Protein AF-A0A8U0UPC6-F1 (afdb_monomer_lite)

Foldseek 3Di:
DAKEWEAAPPDPDPVQVVLSVVLVVVCVVVVHHYHYHHCNVPVVVQVLQQVLPDPVQADPDDGDGDGWMDDVSHTQHRHNVSCCVVVVNDDD

Sequence (92 aa):
MVIRVFIASSSGFVAIKKKQQDVVRFLEANKIEFEEVDITMSEEQRQWMYKNIPPEKKPAQGNPLPPQIFNGDRYCGTNPQLVLPEIGLQMK

Organism: Mustela putorius furo (NCBI:txid9669)

pLDDT: mean 85.76, std 10.27, range [49.44, 94.62]

Structure (mmCIF, N/CA/C/O backbone):
data_AF-A0A8U0UPC6-F1
#
_entry.id   AF-A0A8U0UPC6-F1
#
loop_
_atom_site.group_PDB
_atom_site.id
_atom_site.type_symbol
_atom_site.label_atom_id
_atom_site.label_alt_id
_atom_site.label_comp_id
_atom_site.label_asym_id
_atom_site.label_entity_id
_atom_site.label_seq_id
_atom_site.pdbx_PDB_ins_code
_atom_site.Cartn_x
_atom_site.Cartn_y
_atom_site.Cartn_z
_atom_site.occupancy
_atom_site.B_iso_or_equiv
_atom_site.auth_seq_id
_atom_site.auth_comp_id
_atom_site.auth_asym_id
_atom_site.auth_atom_id
_atom_site.pdbx_PDB_model_num
ATOM 1 N N . MET A 1 1 ? -14.764 -7.310 6.648 1.00 68.25 1 MET A N 1
ATOM 2 C CA . MET A 1 1 ? -14.187 -6.517 5.542 1.00 68.25 1 MET A CA 1
ATOM 3 C C . MET A 1 1 ? -13.031 -5.745 6.154 1.00 68.25 1 MET A C 1
ATOM 5 O O . MET A 1 1 ? -13.289 -5.001 7.087 1.00 68.25 1 MET A O 1
ATOM 9 N N . VAL A 1 2 ? -11.783 -6.039 5.777 1.00 84.31 2 VAL A N 1
ATOM 10 C CA . VAL A 1 2 ? -10.574 -5.471 6.412 1.00 84.31 2 VAL A CA 1
ATOM 11 C C . VAL A 1 2 ? -9.664 -4.959 5.304 1.00 84.31 2 VAL A C 1
ATOM 13 O O . VAL A 1 2 ? -9.311 -5.728 4.405 1.00 84.31 2 VAL A O 1
ATOM 16 N N . ILE A 1 3 ? -9.309 -3.674 5.349 1.00 90.25 3 ILE A N 1
ATOM 17 C CA . ILE A 1 3 ? -8.366 -3.083 4.399 1.00 90.25 3 ILE A CA 1
ATOM 18 C C . ILE A 1 3 ? -6.948 -3.450 4.833 1.00 90.25 3 ILE A C 1
ATOM 20 O O . ILE A 1 3 ? -6.555 -3.188 5.962 1.00 90.25 3 ILE A O 1
ATOM 24 N N . ARG A 1 4 ? -6.172 -4.053 3.937 1.00 92.75 4 ARG A N 1
ATOM 25 C CA . ARG A 1 4 ? -4.759 -4.374 4.146 1.00 92.75 4 ARG A CA 1
ATOM 26 C C . ARG A 1 4 ? -3.910 -3.532 3.216 1.00 92.75 4 ARG A C 1
ATOM 28 O O . ARG A 1 4 ? -4.113 -3.542 2.001 1.00 92.75 4 ARG A O 1
ATOM 35 N N . VAL A 1 5 ? -2.948 -2.821 3.783 1.00 93.81 5 VAL A N 1
ATOM 36 C CA . VAL A 1 5 ? -1.996 -1.993 3.049 1.00 93.81 5 VAL A CA 1
ATOM 37 C C . VAL A 1 5 ? -0.632 -2.651 3.140 1.00 93.81 5 VAL A C 1
ATOM 39 O O . VAL A 1 5 ? 0.031 -2.611 4.172 1.00 93.81 5 VAL A O 1
ATOM 42 N N . PHE A 1 6 ? -0.198 -3.250 2.040 1.00 94.62 6 PHE A N 1
ATOM 43 C CA . PHE A 1 6 ? 1.126 -3.840 1.948 1.00 94.62 6 PHE A CA 1
ATOM 44 C C . PHE A 1 6 ? 2.153 -2.740 1.698 1.00 94.62 6 PHE A C 1
ATOM 46 O O . PHE A 1 6 ? 2.089 -2.033 0.686 1.00 94.62 6 PHE A O 1
ATOM 53 N N . ILE A 1 7 ? 3.106 -2.609 2.614 1.00 94.62 7 ILE A N 1
ATOM 54 C CA . ILE A 1 7 ? 4.158 -1.592 2.603 1.00 94.62 7 ILE A CA 1
ATOM 55 C C . ILE A 1 7 ? 5.538 -2.245 2.655 1.00 94.62 7 ILE A C 1
ATOM 57 O O . ILE A 1 7 ? 5.678 -3.386 3.081 1.00 94.62 7 ILE A O 1
ATOM 61 N N . ALA A 1 8 ? 6.572 -1.509 2.253 1.00 93.31 8 ALA A N 1
ATOM 62 C CA . ALA A 1 8 ? 7.961 -1.859 2.527 1.00 93.31 8 ALA A CA 1
ATOM 63 C C . ALA A 1 8 ? 8.620 -0.767 3.373 1.00 93.31 8 ALA A C 1
ATOM 65 O O . ALA A 1 8 ? 8.916 0.324 2.867 1.00 93.31 8 ALA A O 1
ATOM 66 N N . SER A 1 9 ? 8.880 -1.052 4.651 1.00 88.81 9 SER A N 1
ATOM 67 C CA . SER A 1 9 ? 9.529 -0.089 5.556 1.00 88.81 9 SER A CA 1
ATOM 68 C C . SER A 1 9 ? 10.984 0.192 5.154 1.00 88.81 9 SER A C 1
ATOM 70 O O . SER A 1 9 ? 11.422 1.348 5.116 1.00 88.81 9 SER A O 1
ATOM 72 N N . SER A 1 10 ? 11.716 -0.843 4.735 1.00 88.38 10 SER A N 1
ATOM 73 C CA . SER A 1 10 ? 13.125 -0.757 4.327 1.00 88.38 10 SER A CA 1
ATOM 74 C C . SER A 1 10 ? 13.346 -0.343 2.862 1.00 88.38 10 SER A C 1
ATOM 76 O O . SER A 1 10 ? 14.461 -0.431 2.353 1.00 88.38 10 SER A O 1
ATOM 78 N N . SER A 1 11 ? 12.321 0.176 2.171 1.00 84.56 11 SER A N 1
ATOM 79 C CA . SER A 1 11 ? 12.465 0.619 0.777 1.00 84.56 11 SER A CA 1
ATOM 80 C C . SER A 1 11 ? 13.502 1.747 0.625 1.00 84.56 11 SER A C 1
ATOM 82 O O . SER A 1 11 ? 13.425 2.783 1.295 1.00 84.56 11 SER A O 1
ATOM 84 N N . GLY A 1 12 ? 14.464 1.568 -0.287 1.00 86.12 12 GLY A N 1
ATOM 85 C CA . GLY A 1 12 ? 15.475 2.579 -0.631 1.00 86.12 12 GLY A CA 1
ATOM 86 C C . GLY A 1 12 ? 14.938 3.732 -1.488 1.00 86.12 12 GLY A C 1
ATOM 87 O O . GLY A 1 12 ? 15.589 4.764 -1.629 1.00 86.12 12 GLY A O 1
ATOM 88 N N . PHE A 1 13 ? 13.731 3.592 -2.041 1.00 88.25 13 PHE A N 1
ATOM 89 C CA . PHE A 1 13 ? 13.133 4.595 -2.916 1.00 88.25 13 PHE A CA 1
ATOM 90 C C . PHE A 1 13 ? 12.259 5.565 -2.117 1.00 88.25 13 PHE A C 1
ATOM 92 O O . PHE A 1 13 ? 11.168 5.218 -1.660 1.00 88.25 13 PHE A O 1
ATOM 99 N N . VAL A 1 14 ? 12.692 6.825 -2.020 1.00 89.38 14 VAL A N 1
ATOM 100 C CA . VAL A 1 14 ? 11.939 7.894 -1.332 1.00 89.38 14 VAL A CA 1
ATOM 101 C C . VAL A 1 14 ? 10.528 8.056 -1.907 1.00 89.38 14 VAL A C 1
ATOM 103 O O . VAL A 1 14 ? 9.574 8.259 -1.159 1.00 89.38 14 VAL A O 1
ATOM 106 N N . ALA A 1 15 ? 10.372 7.912 -3.225 1.00 89.00 15 ALA A N 1
ATOM 107 C CA . ALA A 1 15 ? 9.071 7.995 -3.885 1.00 89.00 15 ALA A CA 1
ATOM 108 C C . ALA A 1 15 ? 8.089 6.906 -3.413 1.00 89.00 15 ALA A C 1
ATOM 110 O O . ALA A 1 15 ? 6.902 7.185 -3.265 1.00 89.00 15 ALA A O 1
ATOM 111 N N . ILE A 1 16 ? 8.573 5.688 -3.142 1.00 89.94 16 ILE A N 1
ATOM 112 C CA . ILE A 1 16 ? 7.747 4.588 -2.622 1.00 89.94 16 ILE A CA 1
ATOM 113 C C . ILE A 1 16 ? 7.313 4.888 -1.187 1.00 89.94 16 ILE A C 1
ATOM 115 O O . ILE A 1 16 ? 6.128 4.801 -0.875 1.00 89.94 16 ILE A O 1
ATOM 119 N N . LYS A 1 17 ? 8.249 5.324 -0.335 1.00 91.06 17 LYS A N 1
ATOM 120 C CA . LYS A 1 17 ? 7.950 5.699 1.056 1.00 91.06 17 LYS A CA 1
ATOM 121 C C . LYS A 1 17 ? 6.901 6.806 1.150 1.00 91.06 17 LYS A C 1
ATOM 123 O O . LYS A 1 17 ? 5.979 6.691 1.951 1.00 91.06 17 LYS A O 1
ATOM 128 N N . LYS A 1 18 ? 7.002 7.833 0.296 1.00 91.44 18 LYS A N 1
ATOM 129 C CA . LYS A 1 18 ? 5.995 8.903 0.211 1.00 91.44 18 LYS A CA 1
ATOM 130 C C . LYS A 1 18 ? 4.619 8.360 -0.170 1.00 91.44 18 LYS A C 1
ATOM 132 O O . LYS A 1 18 ? 3.668 8.603 0.556 1.00 91.44 18 LYS A O 1
ATOM 137 N N . LYS A 1 19 ? 4.531 7.542 -1.226 1.00 90.94 19 LYS A N 1
ATOM 138 C CA . LYS A 1 19 ? 3.260 6.923 -1.645 1.00 90.94 19 LYS A CA 1
ATOM 139 C C . LYS A 1 19 ? 2.628 6.068 -0.544 1.00 90.94 19 LYS A C 1
ATOM 141 O O . LYS A 1 19 ? 1.421 6.135 -0.352 1.00 90.94 19 LYS A O 1
ATOM 146 N N . GLN A 1 20 ? 3.427 5.281 0.181 1.00 92.69 20 GLN A N 1
ATOM 147 C CA . GLN A 1 20 ? 2.946 4.493 1.323 1.00 92.69 20 GLN A CA 1
ATOM 148 C C . GLN A 1 20 ? 2.361 5.399 2.415 1.00 92.69 20 GLN A C 1
ATOM 150 O O . GLN A 1 20 ? 1.247 5.160 2.866 1.00 92.69 20 GLN A O 1
ATOM 155 N N . GLN A 1 21 ? 3.073 6.468 2.790 1.00 92.38 21 GLN A N 1
ATOM 156 C CA . GLN A 1 21 ? 2.573 7.446 3.762 1.00 92.38 21 GLN A CA 1
ATOM 157 C C . GLN A 1 21 ? 1.303 8.152 3.289 1.00 92.38 21 GLN A C 1
ATOM 159 O O . GLN A 1 21 ? 0.402 8.352 4.095 1.00 92.38 21 GLN A O 1
ATOM 164 N N . ASP A 1 22 ? 1.211 8.516 2.010 1.00 91.69 22 ASP A N 1
ATOM 165 C CA . ASP A 1 22 ? 0.014 9.151 1.456 1.00 91.69 22 ASP A CA 1
ATOM 166 C C . ASP A 1 22 ? -1.203 8.217 1.545 1.00 91.69 22 ASP A C 1
ATOM 168 O O . ASP A 1 22 ? -2.295 8.671 1.881 1.00 91.69 22 ASP A O 1
ATOM 172 N N . VAL A 1 23 ? -1.020 6.910 1.311 1.00 91.12 23 VAL A N 1
ATOM 173 C CA . VAL A 1 23 ? -2.075 5.896 1.490 1.00 91.12 23 VAL A CA 1
ATOM 174 C C . VAL A 1 23 ? -2.514 5.805 2.948 1.00 91.12 23 VAL A C 1
ATOM 176 O O . VAL A 1 23 ? -3.704 5.926 3.222 1.00 91.12 23 VAL A O 1
ATOM 179 N N . VAL A 1 24 ? -1.568 5.625 3.872 1.00 91.56 24 VAL A N 1
ATOM 180 C CA . VAL A 1 24 ? -1.843 5.506 5.315 1.00 91.56 24 VAL A CA 1
ATOM 181 C C . VAL A 1 24 ? -2.581 6.747 5.818 1.00 91.56 24 VAL A C 1
ATOM 183 O O . VAL A 1 24 ? -3.696 6.639 6.323 1.00 91.56 24 VAL A O 1
ATOM 186 N N . ARG A 1 25 ? -2.040 7.943 5.551 1.00 92.00 25 ARG A N 1
ATOM 187 C CA . ARG A 1 25 ? -2.656 9.220 5.945 1.00 92.00 25 ARG A CA 1
ATOM 188 C C . ARG A 1 25 ? -4.049 9.400 5.365 1.00 92.00 25 ARG A C 1
ATOM 190 O O . ARG A 1 25 ? -4.919 9.957 6.025 1.00 92.00 25 ARG A O 1
ATOM 197 N N . PHE A 1 26 ? -4.263 8.967 4.124 1.00 90.31 26 PHE A N 1
ATOM 198 C CA . PHE A 1 26 ? -5.575 9.039 3.501 1.00 90.31 26 PHE A CA 1
ATOM 199 C C . PHE A 1 26 ? -6.589 8.154 4.231 1.00 90.31 26 PHE A C 1
ATOM 201 O O . PHE A 1 26 ? -7.704 8.601 4.500 1.00 90.31 26 PHE A O 1
ATOM 208 N N . LEU A 1 27 ? -6.217 6.916 4.556 1.00 89.12 27 LEU A N 1
ATOM 209 C CA . LEU A 1 27 ? -7.098 5.990 5.264 1.00 89.12 27 LEU A CA 1
ATOM 210 C C . LEU A 1 27 ? -7.405 6.494 6.682 1.00 89.12 27 LEU A C 1
ATOM 212 O O . LEU A 1 27 ? -8.574 6.541 7.066 1.00 89.12 27 LEU A O 1
ATOM 216 N N . GLU A 1 28 ? -6.393 6.985 7.402 1.00 90.19 28 GLU A N 1
ATOM 217 C CA . GLU A 1 28 ? -6.548 7.605 8.724 1.00 90.19 28 GLU A CA 1
ATOM 218 C C . GLU A 1 28 ? -7.458 8.842 8.685 1.00 90.19 28 GLU A C 1
ATOM 220 O O . GLU A 1 28 ? -8.380 8.964 9.494 1.00 90.19 28 GLU A O 1
ATOM 225 N N . ALA A 1 29 ? -7.251 9.746 7.719 1.00 90.06 29 ALA A N 1
ATOM 226 C CA . ALA A 1 29 ? -8.048 10.966 7.574 1.00 90.06 29 ALA A CA 1
ATOM 227 C C . ALA A 1 29 ? -9.532 10.672 7.306 1.00 90.06 29 ALA A C 1
ATOM 229 O O . ALA A 1 29 ? -10.405 11.419 7.750 1.00 90.06 29 ALA A O 1
ATOM 230 N N . ASN A 1 30 ? -9.820 9.565 6.618 1.00 86.38 30 ASN A N 1
ATOM 231 C CA . ASN A 1 30 ? -11.179 9.098 6.358 1.00 86.38 30 ASN A CA 1
ATOM 232 C C . ASN A 1 30 ? -11.720 8.161 7.455 1.00 86.38 30 ASN A C 1
ATOM 234 O O . ASN A 1 30 ? -12.839 7.671 7.320 1.00 86.38 30 ASN A O 1
ATOM 238 N N . LYS A 1 31 ? -10.966 7.934 8.545 1.00 87.69 31 LYS A N 1
ATOM 239 C CA . LYS A 1 31 ? -11.314 7.021 9.651 1.00 87.69 31 LYS A CA 1
ATOM 240 C C . LYS A 1 31 ? -11.626 5.599 9.179 1.00 87.69 31 LYS A C 1
ATOM 242 O O . LYS A 1 31 ? -12.531 4.945 9.694 1.00 87.69 31 LYS A O 1
ATOM 247 N N . ILE A 1 32 ? -10.895 5.144 8.172 1.00 86.38 32 ILE A N 1
ATOM 248 C CA . ILE A 1 32 ? -11.002 3.787 7.650 1.00 86.38 32 ILE A CA 1
ATOM 249 C C . ILE A 1 32 ? -10.086 2.915 8.498 1.00 86.38 32 ILE A C 1
ATOM 251 O O . ILE A 1 32 ? -8.919 3.249 8.669 1.00 86.38 32 ILE A O 1
ATOM 255 N N . GLU A 1 33 ? -10.596 1.805 9.022 1.00 88.69 33 GLU A N 1
ATOM 256 C CA . GLU A 1 33 ? -9.755 0.822 9.704 1.00 88.69 33 GLU A CA 1
ATOM 257 C C . GLU A 1 33 ? -8.962 0.010 8.674 1.00 88.69 33 GLU A C 1
ATOM 259 O O . GLU A 1 33 ? -9.524 -0.537 7.718 1.00 88.69 33 GLU A O 1
ATOM 264 N N . PHE A 1 34 ? -7.645 -0.062 8.864 1.00 91.38 34 PHE A N 1
ATOM 265 C CA . PHE A 1 34 ? -6.745 -0.819 8.004 1.00 91.38 34 PHE A CA 1
ATOM 266 C C . PHE A 1 34 ? -5.607 -1.455 8.801 1.00 91.38 34 PHE A C 1
ATOM 268 O O . PHE A 1 34 ? -5.297 -1.056 9.920 1.00 91.38 34 PHE A O 1
ATOM 275 N N . GLU A 1 35 ? -4.977 -2.446 8.183 1.00 93.56 35 GLU A N 1
ATOM 276 C CA . GLU A 1 35 ? -3.804 -3.145 8.686 1.00 93.56 35 GLU A CA 1
ATOM 277 C C . GLU A 1 35 ? -2.605 -2.845 7.778 1.00 93.56 35 GLU A C 1
ATOM 279 O O . GLU A 1 35 ? -2.678 -3.033 6.560 1.00 93.56 35 GLU A O 1
ATOM 284 N N . GLU A 1 36 ? -1.496 -2.390 8.359 1.00 93.25 36 GLU A N 1
ATOM 285 C CA . GLU A 1 36 ? -0.228 -2.236 7.643 1.00 93.25 36 GLU A CA 1
ATOM 286 C C . GLU A 1 36 ? 0.543 -3.553 7.656 1.00 93.25 36 GLU A C 1
ATOM 288 O O . GLU A 1 36 ? 0.961 -4.042 8.704 1.00 93.25 36 GLU A O 1
ATOM 293 N N . VAL A 1 37 ? 0.762 -4.120 6.472 1.00 94.12 37 VAL A N 1
ATOM 294 C CA . VAL A 1 37 ? 1.474 -5.386 6.302 1.00 94.12 37 VAL A CA 1
ATOM 295 C C . VAL A 1 37 ? 2.850 -5.108 5.707 1.00 94.12 37 VAL A C 1
ATOM 297 O O . VAL A 1 37 ? 2.978 -4.785 4.524 1.00 94.12 37 VAL A O 1
ATOM 300 N N . ASP A 1 38 ? 3.903 -5.233 6.514 1.00 93.50 38 ASP A N 1
ATOM 301 C CA . ASP A 1 38 ? 5.273 -5.002 6.052 1.00 93.50 38 ASP A CA 1
ATOM 302 C C . ASP A 1 38 ? 5.862 -6.233 5.346 1.00 93.50 38 ASP A C 1
ATOM 304 O O . ASP A 1 38 ? 6.276 -7.215 5.969 1.00 93.50 38 ASP A O 1
ATOM 308 N N . ILE A 1 39 ? 5.968 -6.155 4.018 1.00 93.06 39 ILE A N 1
ATOM 309 C CA . ILE A 1 39 ? 6.510 -7.236 3.179 1.00 93.06 39 ILE A CA 1
ATOM 310 C C . ILE A 1 39 ? 8.023 -7.415 3.323 1.00 93.06 39 ILE A C 1
ATOM 312 O O . ILE A 1 39 ? 8.577 -8.390 2.817 1.00 93.06 39 ILE A O 1
ATOM 316 N N . THR A 1 40 ? 8.717 -6.465 3.955 1.00 90.31 40 THR A N 1
ATOM 317 C CA . THR A 1 40 ? 10.168 -6.560 4.175 1.00 90.31 40 THR A CA 1
ATOM 318 C C . THR A 1 40 ? 10.511 -7.384 5.408 1.00 90.31 40 THR A C 1
ATOM 320 O O . THR A 1 40 ? 11.621 -7.901 5.495 1.00 90.31 40 THR A O 1
ATOM 323 N N . MET A 1 41 ? 9.543 -7.557 6.311 1.00 88.88 41 MET A N 1
ATOM 324 C CA . MET A 1 41 ? 9.678 -8.350 7.533 1.00 88.88 41 MET A CA 1
ATOM 325 C C . MET A 1 41 ? 9.120 -9.771 7.379 1.00 88.88 41 MET A C 1
ATOM 327 O O . MET A 1 41 ? 9.438 -10.640 8.185 1.00 88.88 41 MET A O 1
ATOM 331 N N . SER A 1 42 ? 8.314 -10.034 6.341 1.00 91.00 42 SER A N 1
ATOM 332 C CA . SER A 1 42 ? 7.755 -11.359 6.059 1.00 91.00 42 SER A CA 1
ATOM 333 C C . SER A 1 42 ? 7.770 -11.687 4.567 1.00 91.00 42 SER A C 1
ATOM 335 O O . SER A 1 42 ? 7.055 -11.090 3.756 1.00 91.00 42 SER A O 1
ATOM 337 N N . GLU A 1 43 ? 8.556 -12.703 4.201 1.00 90.75 43 GLU A N 1
ATOM 338 C CA . GLU A 1 43 ? 8.572 -13.223 2.834 1.00 90.75 43 GLU A CA 1
ATOM 339 C C . GLU A 1 43 ? 7.218 -13.827 2.432 1.00 90.75 43 GLU A C 1
ATOM 341 O O . GLU A 1 43 ? 6.804 -13.682 1.281 1.00 90.75 43 GLU A O 1
ATOM 346 N N . GLU A 1 44 ? 6.510 -14.456 3.369 1.00 93.94 44 GLU A N 1
ATOM 347 C CA . GLU A 1 44 ? 5.184 -15.023 3.125 1.00 93.94 44 GLU A CA 1
ATOM 348 C C . GLU A 1 44 ? 4.203 -13.939 2.666 1.00 93.94 44 GLU A C 1
ATOM 350 O O . GLU A 1 44 ? 3.559 -14.088 1.627 1.00 93.94 44 GLU A O 1
ATOM 355 N N . GLN A 1 45 ? 4.164 -12.802 3.368 1.00 92.94 45 GLN A N 1
ATOM 356 C CA . GLN A 1 45 ? 3.308 -11.670 3.001 1.00 92.94 45 GLN A CA 1
ATOM 357 C C . GLN A 1 45 ? 3.703 -11.074 1.647 1.00 92.94 45 GLN A C 1
ATOM 359 O O . GLN A 1 45 ? 2.839 -10.757 0.826 1.00 92.94 45 GLN A O 1
ATOM 364 N N . ARG A 1 46 ? 5.008 -10.995 1.354 1.00 92.31 46 ARG A N 1
ATOM 365 C CA . ARG A 1 46 ? 5.507 -10.573 0.036 1.00 92.31 46 ARG A CA 1
ATOM 366 C C . ARG A 1 46 ? 5.008 -11.492 -1.080 1.00 92.31 46 ARG A C 1
ATOM 368 O O . ARG A 1 46 ? 4.528 -11.016 -2.109 1.00 92.31 46 ARG A O 1
ATOM 375 N N . GLN A 1 47 ? 5.127 -12.807 -0.895 1.00 93.00 47 GLN A N 1
ATOM 376 C CA . GLN A 1 47 ? 4.673 -13.784 -1.883 1.00 93.00 47 GLN A CA 1
ATOM 377 C C . GLN A 1 47 ? 3.149 -13.777 -2.027 1.00 93.00 47 GLN A C 1
ATOM 379 O O . GLN A 1 47 ? 2.649 -13.864 -3.150 1.00 93.00 47 GLN A O 1
ATOM 384 N N . TRP A 1 48 ? 2.418 -13.646 -0.918 1.00 93.81 48 TRP A N 1
ATOM 385 C CA . TRP A 1 48 ? 0.964 -13.520 -0.925 1.00 93.81 48 TRP A CA 1
ATOM 386 C C . TRP A 1 48 ? 0.540 -12.305 -1.749 1.00 93.81 48 TRP A C 1
ATOM 388 O O . TRP A 1 48 ? -0.256 -12.446 -2.677 1.00 93.81 48 TRP A O 1
ATOM 398 N N . MET A 1 49 ? 1.151 -11.142 -1.510 1.00 93.50 49 MET A N 1
ATOM 399 C CA . MET A 1 49 ? 0.889 -9.925 -2.277 1.00 93.50 49 MET A CA 1
ATOM 400 C C . MET A 1 49 ? 1.104 -10.160 -3.780 1.00 93.50 49 MET A C 1
ATOM 402 O O . MET A 1 49 ? 0.228 -9.864 -4.585 1.00 93.50 49 MET A O 1
ATOM 406 N N . TYR A 1 50 ? 2.228 -10.758 -4.188 1.00 91.69 50 TYR A N 1
ATOM 407 C CA . TYR A 1 50 ? 2.515 -11.003 -5.611 1.00 91.69 50 TYR A CA 1
ATOM 408 C C . TYR A 1 50 ? 1.536 -11.974 -6.284 1.00 91.69 50 TYR A C 1
ATOM 410 O O . TYR A 1 50 ? 1.238 -11.824 -7.475 1.00 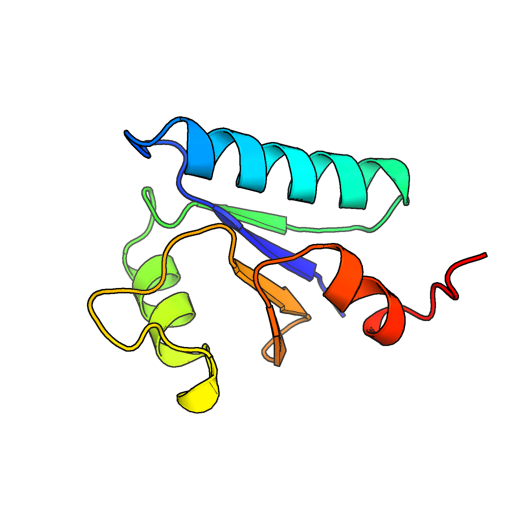91.69 50 TYR A O 1
ATOM 418 N N . LYS A 1 51 ? 1.056 -12.982 -5.550 1.00 91.75 51 LYS A N 1
ATOM 419 C CA . LYS A 1 51 ? 0.107 -13.978 -6.066 1.00 91.75 51 LYS A CA 1
ATOM 420 C C . LYS A 1 51 ? -1.299 -13.402 -6.215 1.00 91.75 51 LYS A C 1
ATOM 422 O O . LYS A 1 51 ? -1.943 -13.695 -7.216 1.00 91.75 51 LYS A O 1
ATOM 427 N N . ASN A 1 52 ? -1.731 -12.563 -5.274 1.00 92.75 52 ASN A N 1
ATOM 428 C CA . ASN A 1 52 ? -3.095 -12.033 -5.232 1.00 92.75 52 ASN A CA 1
ATOM 429 C C . ASN A 1 52 ? -3.298 -10.759 -6.071 1.00 92.75 52 ASN A C 1
ATOM 431 O O . ASN A 1 52 ? -4.432 -10.334 -6.275 1.00 92.75 52 ASN A O 1
ATOM 435 N N . ILE A 1 53 ? -2.231 -10.155 -6.608 1.00 90.75 53 ILE A N 1
ATOM 436 C CA . ILE A 1 53 ? -2.375 -9.091 -7.612 1.00 90.75 53 ILE A CA 1
ATOM 437 C C . ILE A 1 53 ? -2.860 -9.715 -8.933 1.00 90.75 53 ILE A C 1
ATOM 439 O O . ILE A 1 53 ? -2.204 -10.631 -9.442 1.00 90.75 53 ILE A O 1
ATOM 443 N N . PRO A 1 54 ? -3.956 -9.219 -9.532 1.00 89.12 54 PRO A N 1
ATOM 444 C CA . PRO A 1 54 ? -4.449 -9.718 -10.806 1.00 89.12 54 PRO A CA 1
ATOM 445 C C . PRO A 1 54 ? -3.434 -9.454 -11.933 1.00 89.12 54 PRO A C 1
ATOM 447 O O . PRO A 1 54 ? -2.784 -8.403 -11.936 1.00 89.12 54 PRO A O 1
ATOM 450 N N . PRO A 1 55 ? -3.279 -10.375 -12.906 1.00 85.38 55 PRO A N 1
ATOM 451 C CA . PRO A 1 55 ? -2.252 -10.284 -13.948 1.00 85.38 55 PRO A CA 1
ATOM 452 C C . PRO A 1 55 ? -2.288 -8.974 -14.743 1.00 85.38 55 PRO A C 1
ATOM 454 O O . PRO A 1 55 ? -1.240 -8.429 -15.066 1.00 85.38 55 PRO A O 1
ATOM 457 N N . GLU A 1 56 ? -3.482 -8.433 -14.987 1.00 86.75 56 GLU A N 1
ATOM 458 C CA . GLU A 1 56 ? -3.705 -7.169 -15.703 1.00 86.75 56 GLU A CA 1
ATOM 459 C C . GLU A 1 56 ? -3.172 -5.923 -14.971 1.00 86.75 56 GLU A C 1
ATOM 461 O O . GLU A 1 56 ? -2.965 -4.879 -15.586 1.00 86.75 56 GLU A O 1
ATOM 466 N N . LYS A 1 57 ? -2.969 -6.018 -13.650 1.00 84.50 57 LYS A N 1
ATOM 467 C CA . LYS A 1 57 ? -2.441 -4.940 -12.801 1.00 84.50 57 LYS A CA 1
ATOM 468 C C . LYS A 1 57 ? -0.978 -5.159 -12.425 1.00 84.50 57 LYS A C 1
ATOM 470 O O . LYS A 1 57 ? -0.381 -4.290 -11.788 1.00 84.50 57 LYS A O 1
ATOM 475 N N . LYS A 1 58 ? -0.389 -6.303 -12.794 1.00 85.12 58 LYS A N 1
ATOM 476 C CA . LYS A 1 58 ? 1.040 -6.542 -12.585 1.00 85.12 58 LYS A CA 1
ATOM 477 C C . LYS A 1 58 ? 1.848 -5.626 -13.507 1.00 85.12 58 LYS A C 1
ATOM 479 O O . LYS A 1 58 ? 1.432 -5.367 -14.637 1.00 85.12 58 LYS A O 1
ATOM 484 N N . PRO A 1 59 ? 3.001 -5.118 -13.046 1.00 83.75 59 PRO A N 1
ATOM 485 C CA . PRO A 1 59 ? 3.877 -4.342 -13.909 1.00 83.75 59 PRO A CA 1
ATOM 486 C C . PRO A 1 59 ? 4.355 -5.20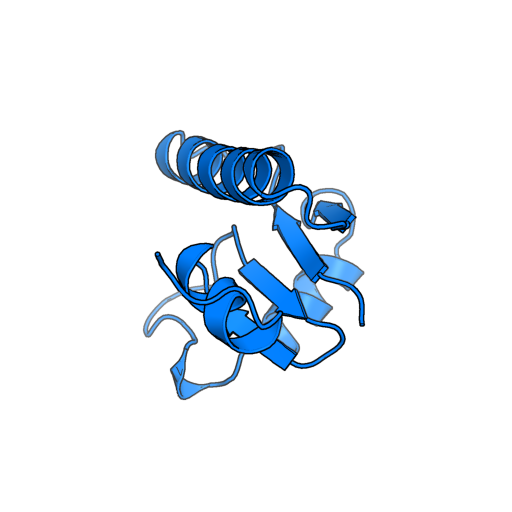3 -15.085 1.00 83.75 59 PRO A C 1
ATOM 488 O O . PRO A 1 59 ? 4.651 -6.384 -14.915 1.00 83.75 59 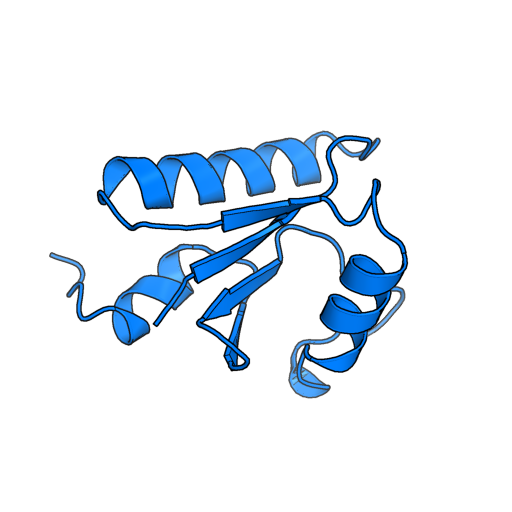PRO A O 1
ATOM 491 N N . ALA A 1 60 ? 4.464 -4.598 -16.271 1.00 78.00 60 ALA A N 1
ATOM 492 C CA . ALA A 1 60 ? 4.944 -5.281 -17.477 1.00 78.00 60 ALA A CA 1
ATOM 493 C C . ALA A 1 60 ? 6.396 -5.778 -17.343 1.00 78.00 60 ALA A C 1
ATOM 495 O O . ALA A 1 60 ? 6.804 -6.709 -18.033 1.00 78.00 60 ALA A O 1
ATOM 496 N N . GLN A 1 61 ? 7.173 -5.164 -16.446 1.00 80.69 61 GLN A N 1
ATOM 497 C CA . GLN A 1 61 ? 8.540 -5.558 -16.140 1.00 80.69 61 GLN A CA 1
ATOM 498 C C . GLN A 1 61 ? 8.799 -5.466 -14.632 1.00 80.69 61 GLN A C 1
ATOM 500 O O . GLN A 1 61 ? 8.493 -4.456 -13.998 1.00 80.69 61 GLN A O 1
ATOM 505 N N . GLY A 1 62 ? 9.417 -6.508 -14.076 1.00 83.00 62 GLY A N 1
ATOM 506 C CA . GLY A 1 62 ? 9.810 -6.565 -12.670 1.00 83.00 62 GLY A CA 1
ATOM 507 C C . GLY A 1 62 ? 8.692 -7.001 -11.721 1.00 83.00 62 GLY A C 1
ATOM 508 O O . GLY A 1 62 ? 7.645 -7.497 -12.131 1.00 83.00 62 GLY A O 1
ATOM 509 N N . ASN A 1 63 ? 8.949 -6.845 -10.423 1.00 86.06 63 ASN A N 1
ATOM 510 C CA . ASN A 1 63 ? 8.016 -7.233 -9.371 1.00 86.06 63 ASN A CA 1
ATOM 511 C C . ASN A 1 63 ? 7.083 -6.071 -8.992 1.00 86.06 63 ASN A C 1
ATOM 513 O O . ASN A 1 63 ? 7.497 -4.911 -9.071 1.00 86.06 63 ASN A O 1
ATOM 517 N N . PRO A 1 64 ? 5.854 -6.356 -8.522 1.00 88.69 64 PRO A N 1
ATOM 518 C CA . PRO A 1 64 ? 4.979 -5.333 -7.967 1.00 88.69 64 PRO A CA 1
ATOM 519 C C . PRO A 1 64 ? 5.647 -4.592 -6.806 1.00 88.69 64 PRO A C 1
ATOM 521 O O . PRO A 1 64 ? 6.175 -5.209 -5.883 1.00 88.69 64 PRO A O 1
ATOM 524 N N . LEU A 1 65 ? 5.604 -3.262 -6.847 1.00 90.50 65 LEU A N 1
ATOM 525 C CA . LEU A 1 65 ? 6.180 -2.406 -5.811 1.00 90.50 65 LEU A CA 1
ATOM 526 C C . LEU A 1 65 ? 5.087 -1.924 -4.848 1.00 90.50 65 LEU A C 1
ATOM 528 O O . LEU A 1 65 ? 3.986 -1.620 -5.310 1.00 90.50 65 LEU A O 1
ATOM 532 N N . PRO A 1 66 ? 5.360 -1.819 -3.540 1.00 91.81 66 PRO A N 1
ATOM 533 C CA . PRO A 1 66 ? 4.423 -1.221 -2.594 1.00 91.81 66 PRO A CA 1
ATOM 534 C C . PRO A 1 66 ? 4.263 0.299 -2.831 1.00 91.81 66 PRO A C 1
ATOM 536 O O . PRO A 1 66 ? 5.137 0.918 -3.451 1.00 91.81 66 PRO A O 1
ATOM 539 N N . PRO A 1 67 ? 3.171 0.928 -2.352 1.00 93.19 67 PRO A N 1
ATOM 540 C CA . PRO A 1 67 ? 2.064 0.325 -1.603 1.00 93.19 67 PRO A CA 1
ATOM 541 C C . PRO A 1 67 ? 1.123 -0.513 -2.483 1.00 93.19 67 PRO A C 1
ATOM 543 O O . PRO A 1 67 ? 0.886 -0.172 -3.641 1.00 93.19 67 PRO A O 1
ATOM 546 N N . GLN A 1 68 ? 0.562 -1.589 -1.925 1.00 93.69 68 GLN A N 1
ATOM 547 C CA . GLN A 1 68 ? -0.495 -2.388 -2.561 1.00 93.69 68 GLN A CA 1
ATOM 548 C C . GLN A 1 68 ? -1.657 -2.568 -1.587 1.00 93.69 68 GLN A C 1
ATOM 550 O O . GLN A 1 68 ? -1.460 -3.021 -0.463 1.00 93.69 68 GLN A O 1
ATOM 555 N N . ILE A 1 69 ? -2.862 -2.201 -2.007 1.00 92.81 69 ILE A N 1
ATOM 556 C CA . ILE A 1 69 ? -4.047 -2.162 -1.152 1.00 92.81 69 ILE A CA 1
ATOM 557 C C . ILE A 1 69 ? -4.964 -3.323 -1.520 1.00 92.81 69 ILE A C 1
ATOM 559 O O . ILE A 1 69 ? -5.312 -3.520 -2.689 1.00 92.81 69 ILE A O 1
ATOM 563 N N . PHE A 1 70 ? -5.386 -4.056 -0.499 1.00 91.56 70 PHE A N 1
ATOM 564 C CA . PHE A 1 70 ? -6.344 -5.144 -0.592 1.00 91.56 70 PHE A CA 1
ATOM 565 C C . PHE A 1 70 ? -7.507 -4.903 0.359 1.00 91.56 70 PHE A C 1
ATOM 567 O O . PHE A 1 70 ? -7.342 -4.322 1.429 1.00 91.56 70 PHE A O 1
ATOM 574 N N . ASN A 1 71 ? -8.684 -5.377 -0.021 1.00 89.12 71 ASN A N 1
ATOM 575 C CA . ASN A 1 71 ? -9.842 -5.464 0.849 1.00 89.12 71 ASN A CA 1
ATOM 576 C C . ASN A 1 71 ? -10.201 -6.940 1.021 1.00 89.12 71 ASN A C 1
ATOM 578 O O . ASN A 1 71 ? -10.774 -7.560 0.121 1.00 89.12 71 ASN A O 1
ATOM 582 N N . GLY A 1 72 ? -9.794 -7.525 2.149 1.00 86.56 72 GLY A N 1
ATOM 583 C CA . GLY A 1 72 ? -9.726 -8.980 2.281 1.00 86.56 72 GLY A CA 1
ATOM 584 C C . GLY A 1 72 ? -8.804 -9.570 1.210 1.00 86.56 72 GLY A C 1
ATOM 585 O O . GLY A 1 72 ? -7.626 -9.223 1.155 1.00 86.56 72 GLY A O 1
ATOM 586 N N . ASP A 1 73 ? -9.360 -10.411 0.337 1.00 86.12 73 ASP A N 1
ATOM 587 C CA . ASP A 1 73 ? -8.630 -11.055 -0.766 1.00 86.12 73 ASP A CA 1
ATOM 588 C C . ASP A 1 73 ? -8.750 -10.291 -2.096 1.00 86.12 73 ASP A C 1
ATOM 590 O O . ASP A 1 73 ? -8.113 -10.639 -3.091 1.00 86.12 73 ASP A O 1
ATOM 594 N N . ARG A 1 74 ? -9.567 -9.231 -2.141 1.00 87.75 74 ARG A N 1
ATOM 595 C CA . ARG A 1 74 ? -9.786 -8.454 -3.361 1.00 87.75 74 ARG A CA 1
ATOM 596 C C . ARG A 1 74 ? -8.730 -7.370 -3.501 1.00 87.75 74 ARG A C 1
ATOM 598 O O . ARG A 1 74 ? -8.533 -6.555 -2.603 1.00 87.75 74 ARG A O 1
ATOM 605 N N . TYR A 1 75 ? -8.080 -7.330 -4.656 1.00 90.50 75 TYR A N 1
ATOM 606 C CA . TYR A 1 75 ? -7.113 -6.289 -4.976 1.00 90.50 75 TYR A CA 1
ATOM 607 C C . TYR A 1 75 ? -7.804 -4.965 -5.329 1.00 90.50 75 TYR A C 1
ATOM 609 O O . TYR A 1 75 ? -8.568 -4.903 -6.294 1.00 90.50 75 TYR A O 1
ATOM 617 N N . CYS A 1 76 ? -7.500 -3.902 -4.580 1.00 88.50 76 CYS A N 1
ATOM 618 C CA . CYS A 1 76 ? -8.063 -2.565 -4.796 1.00 88.50 76 CYS A CA 1
ATOM 619 C C . CYS A 1 76 ? -7.150 -1.665 -5.641 1.00 88.50 76 CYS A C 1
ATOM 621 O O . CYS A 1 76 ? -7.630 -0.738 -6.293 1.00 88.50 76 CYS A O 1
ATOM 623 N N . GLY A 1 77 ? -5.838 -1.922 -5.656 1.00 88.25 77 GLY A N 1
ATOM 624 C CA . GLY A 1 77 ? -4.871 -1.124 -6.413 1.00 88.25 77 GLY A CA 1
ATOM 625 C C . GLY A 1 77 ?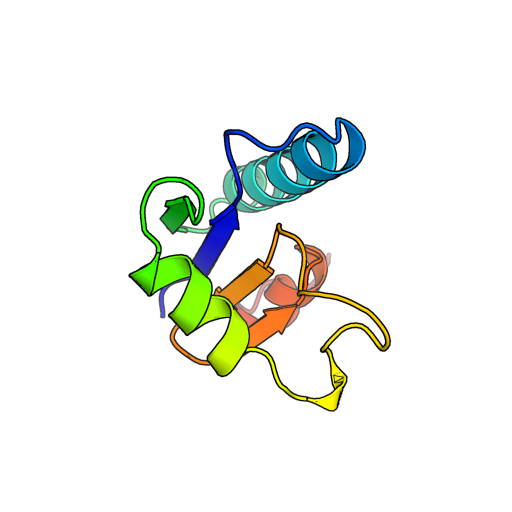 -3.723 -0.577 -5.570 1.00 88.25 77 GLY A C 1
ATOM 626 O O . GLY A 1 77 ? -3.546 -0.927 -4.409 1.00 88.25 77 GLY A O 1
ATOM 627 N N . THR A 1 78 ? -2.946 0.331 -6.159 1.00 84.69 78 THR A N 1
ATOM 628 C CA . THR A 1 78 ? -1.850 1.051 -5.482 1.00 84.69 78 THR A CA 1
ATOM 629 C C . THR A 1 78 ? -2.273 2.406 -4.920 1.00 84.69 78 THR A C 1
ATOM 631 O O . THR A 1 78 ? -1.519 3.029 -4.178 1.00 84.69 78 THR A O 1
ATOM 634 N N . ASN A 1 79 ? -3.441 2.905 -5.333 1.00 81.56 79 ASN A N 1
ATOM 635 C CA . ASN A 1 79 ? -3.899 4.257 -5.034 1.00 81.56 79 ASN A CA 1
ATOM 636 C C . ASN A 1 79 ? -5.049 4.210 -4.023 1.00 81.56 79 ASN A C 1
ATOM 638 O O . ASN A 1 79 ? -6.010 3.469 -4.242 1.00 81.56 79 ASN A O 1
ATOM 642 N N . PRO A 1 80 ? -5.020 5.049 -2.976 1.00 73.06 80 PRO A N 1
ATOM 643 C CA . PRO A 1 80 ? -6.024 5.009 -1.918 1.00 73.06 80 PRO A CA 1
ATOM 644 C C . PRO A 1 80 ? -7.392 5.539 -2.381 1.00 73.06 80 PRO A C 1
ATOM 646 O O . PRO A 1 80 ? -8.421 5.222 -1.808 1.00 73.06 80 PRO A O 1
ATOM 649 N N . GLN A 1 81 ? -7.462 6.284 -3.484 1.00 73.25 81 GLN A N 1
ATOM 650 C CA . GLN A 1 81 ? -8.752 6.701 -4.050 1.00 73.25 81 GLN A CA 1
ATOM 651 C C . GLN A 1 81 ? -9.561 5.523 -4.615 1.00 73.25 81 GLN A C 1
ATOM 653 O O . GLN A 1 81 ? -10.784 5.583 -4.663 1.00 73.25 81 GLN A O 1
ATOM 658 N N . LEU A 1 82 ? -8.895 4.430 -5.004 1.00 71.31 82 LEU A N 1
ATOM 659 C CA . LEU A 1 82 ? -9.563 3.245 -5.550 1.00 71.31 82 LEU A CA 1
ATOM 660 C C . LEU A 1 82 ? -10.234 2.390 -4.469 1.00 71.31 82 LEU A C 1
ATOM 662 O O . LEU A 1 82 ? -11.038 1.527 -4.806 1.00 71.31 82 LEU A O 1
ATOM 666 N N . VAL A 1 83 ? -9.950 2.640 -3.183 1.00 68.56 83 VAL A N 1
ATOM 667 C CA . VAL A 1 83 ? -10.662 1.985 -2.073 1.00 68.56 83 VAL A CA 1
ATOM 668 C C . VAL A 1 83 ? -11.991 2.669 -1.742 1.00 68.56 83 VAL A C 1
ATOM 670 O O . VAL A 1 83 ? -12.843 2.030 -1.137 1.00 68.56 83 VAL A O 1
ATOM 673 N N . LEU A 1 84 ? -12.219 3.918 -2.171 1.00 70.75 84 LEU A N 1
ATOM 674 C CA . LEU A 1 84 ? -13.438 4.679 -1.845 1.00 70.75 84 LEU A CA 1
ATOM 675 C C . LEU A 1 84 ? -14.74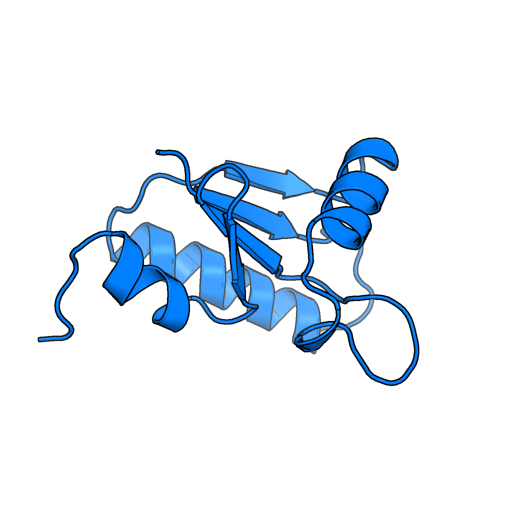5 4.028 -2.333 1.00 70.75 84 LEU A C 1
ATOM 677 O O . LEU A 1 84 ? -15.674 3.919 -1.528 1.00 70.75 84 LEU A O 1
ATOM 681 N N . PRO A 1 85 ? -14.841 3.538 -3.590 1.00 65.62 85 PRO A N 1
ATOM 682 C CA . PRO A 1 85 ? -16.065 2.898 -4.070 1.00 65.62 85 PRO A CA 1
ATOM 683 C C . PRO A 1 85 ? -16.376 1.596 -3.321 1.00 65.62 85 PRO A C 1
ATOM 685 O O . PRO A 1 85 ? -17.537 1.232 -3.172 1.00 65.62 85 PRO A O 1
ATOM 688 N N . GLU A 1 86 ? -15.340 0.906 -2.833 1.00 63.72 86 GLU A N 1
ATOM 689 C CA . GLU A 1 86 ? -15.456 -0.389 -2.155 1.00 63.72 86 GLU A CA 1
ATOM 690 C C . GLU A 1 86 ? -15.989 -0.257 -0.721 1.00 63.72 86 GLU A C 1
ATOM 692 O O . GLU A 1 86 ? -16.612 -1.183 -0.212 1.00 63.72 86 GLU A O 1
ATOM 697 N N . ILE A 1 87 ? -15.756 0.880 -0.064 1.00 64.81 87 ILE A N 1
ATOM 698 C CA . ILE A 1 87 ? -16.156 1.129 1.333 1.00 64.81 87 ILE A CA 1
ATOM 699 C C . ILE A 1 87 ? -17.424 1.988 1.452 1.00 64.81 87 ILE A C 1
ATOM 701 O O . ILE A 1 87 ? -17.787 2.408 2.548 1.00 64.81 87 ILE A O 1
ATOM 705 N N . GLY A 1 88 ? -18.093 2.284 0.334 1.00 60.78 88 GLY A N 1
ATOM 706 C CA . GLY A 1 88 ? -19.312 3.098 0.320 1.00 60.78 88 GLY A CA 1
ATOM 707 C C . GLY A 1 88 ? -19.098 4.584 0.639 1.00 60.78 88 GLY A C 1
ATOM 708 O O . GLY A 1 88 ? -20.078 5.304 0.838 1.00 60.78 88 GLY A O 1
ATOM 709 N N . LEU A 1 89 ? -17.850 5.072 0.662 1.00 61.88 89 LEU A N 1
ATOM 710 C CA . LEU A 1 89 ? -17.565 6.506 0.732 1.00 61.88 89 LEU A CA 1
ATOM 711 C C . LEU A 1 89 ? -17.774 7.099 -0.668 1.00 61.88 89 LEU A C 1
ATOM 713 O O . LEU A 1 89 ? -16.917 6.998 -1.545 1.00 61.88 89 LEU A O 1
ATOM 717 N N . GLN A 1 90 ? -18.928 7.724 -0.894 1.00 51.78 90 GLN A N 1
ATOM 718 C CA . GLN A 1 90 ? -19.095 8.630 -2.030 1.00 51.78 90 GLN A CA 1
ATOM 719 C C . GLN A 1 90 ? -18.098 9.786 -1.876 1.00 51.78 90 GLN A C 1
ATOM 721 O O . GLN A 1 90 ? -18.063 10.438 -0.829 1.00 51.78 90 GLN A O 1
ATOM 726 N N . MET A 1 91 ? -17.293 10.035 -2.914 1.00 51.41 91 MET A N 1
ATOM 727 C CA . MET A 1 91 ? -16.563 11.296 -3.042 1.00 51.41 91 MET A CA 1
ATOM 728 C C . MET A 1 91 ? -17.601 12.421 -2.989 1.00 51.41 91 MET A C 1
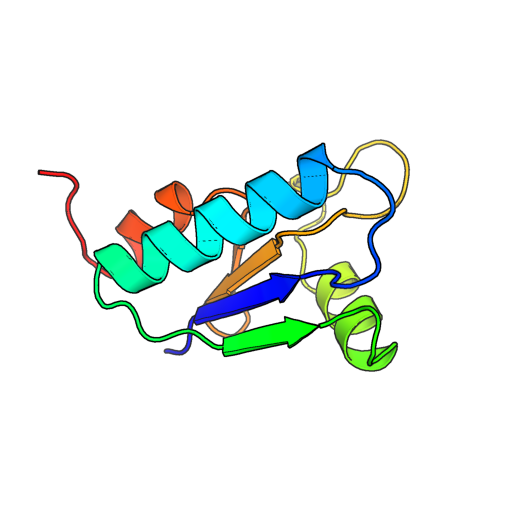ATOM 730 O O . MET A 1 91 ? -18.449 12.501 -3.874 1.00 51.41 91 MET A O 1
ATOM 734 N N . LYS A 1 92 ? -17.584 13.217 -1.918 1.00 49.44 92 LYS A N 1
ATOM 735 C CA . LYS A 1 92 ? -18.320 14.483 -1.882 1.00 49.44 92 LYS A CA 1
ATOM 736 C C . LYS A 1 92 ? -17.691 15.481 -2.842 1.00 49.44 92 LYS A C 1
ATOM 738 O O . LYS A 1 92 ? -16.444 15.451 -2.963 1.00 49.44 92 LYS A O 1
#

Secondary structure (DSSP, 8-state):
--EEEEE-TT-S-HHHHHHHHHHHHHHHHTT--EEEEETTT-HHHHHHHHHHS-GGGS-SSSPPPSPEEEETTEEEESSGGGGTGGGT----

Radius of gyration: 12.67 Å; chains: 1; bounding box: 35×30×27 Å

InterPro domains:
  IPR006993 SH3-binding, glutamic acid-rich protein [PF04908] (1-78)
  IPR006993 SH3-binding, glutamic acid-rich protein [PIRSF008142] (1-78)
  IPR006993 SH3-binding, glutamic acid-rich protein [cd03030] (2-77)
  IPR036249 Thioredoxin-like superfamily [SSF52833] (1-80)
  IPR051033 SH3 domain-binding glutamic acid-rich protein [PTHR12232] (1-78)